Protein AF-A0A952X3Q7-F1 (afdb_monomer)

Foldseek 3Di:
DFWFAWQVGDIFDAADDPVLQVQLCVQLVDRLLLLQPVVRPLVVVCVVPVVSLLSSLCRRRVVVCVVVVHDSVNRVVRDDPVRSVVSSLRSQLNSLVPDPPVSSVVSVVVSVVVCVVVVVVVVVVVVVVVVVCVVPVVVVVVVVVCCVVVVPPPDDDDDDDDDDDDD

Radius of gyration: 29.22 Å; Cα contacts (8 Å, |Δi|>4): 132; chains: 1; bounding box: 33×67×101 Å

Solvent-accessible surface area (backbone atoms only — not comparable to full-atom values): 9583 Å² total; per-residue (Å²): 101,31,60,32,46,37,74,84,63,55,75,48,70,32,66,57,42,75,70,40,46,54,44,25,26,71,73,67,72,48,62,67,73,36,70,81,41,88,88,29,68,54,51,55,44,34,78,73,36,63,64,53,53,49,51,48,46,58,41,57,39,32,75,57,30,64,73,71,71,49,52,72,64,64,49,53,78,25,47,46,77,66,28,48,50,42,37,51,53,20,47,52,51,7,52,43,60,60,43,60,65,88,60,23,55,58,50,55,53,51,53,51,55,48,50,65,46,48,60,49,53,52,51,58,50,50,53,51,50,51,54,47,48,64,70,54,39,57,66,60,59,50,51,50,54,44,51,64,74,66,61,75,70,83,77,78,77,77,84,79,80,89,86,79,87,89,134

Secondary structure (DSSP, 8-state):
-EEEE-TT--EEEE---HHHHHHHHHHHS--GGGGGSTT-HHHHHHTT-THHHHHHHHHHTHHHHHHHT--HHHHHTT--HHHHHHHHHHHHHHHHHTS-HHHHHHHHHHHHHHHHHHHHHHHHHHHHHHHHHHHTTHHHHHHHHHHHHHT-----PPPPPP-----

Structure (mmCIF, N/CA/C/O backbone):
data_AF-A0A952X3Q7-F1
#
_entry.id   AF-A0A952X3Q7-F1
#
loop_
_atom_site.group_PDB
_atom_site.id
_atom_site.type_symbol
_atom_site.label_atom_id
_atom_site.label_alt_id
_atom_site.label_comp_id
_atom_site.label_asym_id
_atom_site.label_entity_id
_atom_site.label_seq_id
_atom_site.pdbx_PDB_ins_code
_atom_site.Cartn_x
_atom_site.Cartn_y
_atom_site.Cartn_z
_atom_site.occupancy
_atom_site.B_iso_or_equiv
_atom_site.auth_seq_id
_atom_site.auth_comp_id
_atom_site.auth_asym_id
_atom_site.auth_atom_id
_atom_site.pdbx_PDB_model_num
ATOM 1 N N . MET A 1 1 ? 9.140 0.202 8.878 1.00 82.81 1 MET A N 1
ATOM 2 C CA . MET A 1 1 ? 8.063 1.200 8.961 1.00 82.81 1 MET A CA 1
ATOM 3 C C . MET A 1 1 ? 8.263 2.145 7.803 1.00 82.81 1 MET A C 1
ATOM 5 O O . MET A 1 1 ? 9.388 2.594 7.620 1.00 82.81 1 MET A O 1
ATOM 9 N N . ALA A 1 2 ? 7.208 2.403 7.043 1.00 95.06 2 ALA A N 1
ATOM 10 C CA . ALA A 1 2 ? 7.209 3.320 5.908 1.00 95.06 2 ALA A CA 1
ATOM 11 C C . ALA A 1 2 ? 6.073 4.340 6.081 1.00 95.06 2 ALA A C 1
ATOM 13 O O . ALA A 1 2 ? 5.193 4.146 6.925 1.00 95.06 2 ALA A O 1
ATOM 14 N N . THR A 1 3 ? 6.093 5.414 5.302 1.00 97.25 3 THR A N 1
ATOM 15 C CA . THR A 1 3 ? 5.044 6.440 5.272 1.00 97.25 3 THR A CA 1
ATOM 16 C C . THR A 1 3 ? 4.669 6.756 3.829 1.00 97.25 3 THR A C 1
ATOM 18 O O . THR A 1 3 ? 5.461 6.535 2.914 1.00 97.25 3 THR A O 1
ATOM 21 N N . PHE A 1 4 ? 3.462 7.273 3.631 1.00 97.75 4 PHE A N 1
ATOM 22 C CA . PHE A 1 4 ? 3.023 7.889 2.379 1.00 97.75 4 PHE A CA 1
ATOM 23 C C . PHE A 1 4 ? 2.172 9.125 2.697 1.00 97.75 4 PHE A C 1
ATOM 25 O O . PHE A 1 4 ? 1.840 9.366 3.861 1.00 97.75 4 PHE A O 1
ATOM 32 N N . ARG A 1 5 ? 1.824 9.916 1.679 1.00 98.06 5 ARG A N 1
ATOM 33 C CA . ARG A 1 5 ? 0.954 11.091 1.825 1.00 98.06 5 ARG A CA 1
ATOM 34 C C . ARG A 1 5 ? -0.256 10.991 0.914 1.00 98.06 5 ARG A C 1
ATOM 36 O O . ARG A 1 5 ? -0.153 10.450 -0.182 1.00 98.06 5 ARG A O 1
ATOM 43 N N . ASP A 1 6 ? -1.385 11.503 1.387 1.00 97.31 6 ASP A N 1
ATOM 44 C CA . ASP A 1 6 ? -2.598 11.632 0.580 1.00 97.31 6 ASP A CA 1
ATOM 45 C C . ASP A 1 6 ? -2.642 12.970 -0.188 1.00 97.31 6 ASP A C 1
ATOM 47 O O . ASP A 1 6 ? -1.769 13.828 -0.032 1.00 97.31 6 ASP A O 1
ATOM 51 N N . ALA A 1 7 ? -3.659 13.162 -1.033 1.00 96.56 7 ALA A N 1
ATOM 52 C CA . ALA A 1 7 ? -3.824 14.375 -1.836 1.00 96.56 7 ALA A CA 1
ATOM 53 C C . ALA A 1 7 ? -4.189 15.636 -1.019 1.00 96.56 7 ALA A C 1
ATOM 55 O O . ALA A 1 7 ? -4.102 16.742 -1.553 1.00 96.56 7 ALA A O 1
ATOM 56 N N . ALA A 1 8 ? -4.564 15.500 0.260 1.00 95.19 8 ALA A N 1
ATOM 57 C CA . ALA A 1 8 ? -4.693 16.622 1.194 1.00 95.19 8 ALA A CA 1
ATOM 58 C C . ALA A 1 8 ? -3.351 16.969 1.878 1.00 95.19 8 ALA A C 1
ATOM 60 O O . ALA A 1 8 ? -3.231 18.020 2.507 1.00 95.19 8 ALA A O 1
ATOM 61 N N . GLY A 1 9 ? -2.332 16.117 1.720 1.00 95.62 9 GLY A N 1
ATOM 62 C CA . GLY A 1 9 ? -0.988 16.279 2.269 1.00 95.62 9 GLY A CA 1
ATOM 63 C C . GLY A 1 9 ? -0.777 15.620 3.635 1.00 95.62 9 GLY A C 1
ATOM 64 O O . GLY A 1 9 ? 0.344 15.691 4.153 1.00 95.62 9 GLY A O 1
ATOM 65 N N . ASP A 1 10 ? -1.803 14.970 4.198 1.00 97.00 10 ASP A N 1
ATOM 66 C CA . ASP A 1 10 ? -1.713 14.252 5.473 1.00 97.00 10 ASP A CA 1
ATOM 67 C C . ASP A 1 10 ? -0.799 13.022 5.327 1.00 97.00 10 ASP A C 1
ATOM 69 O O . ASP A 1 10 ? -0.804 12.339 4.300 1.00 97.00 10 ASP A O 1
ATOM 73 N N . GLU A 1 11 ? 0.030 12.757 6.345 1.00 97.81 11 GLU A N 1
ATOM 74 C CA . GLU A 1 11 ? 1.021 11.673 6.327 1.00 97.81 11 GLU A CA 1
ATOM 75 C C . GLU A 1 11 ? 0.532 10.445 7.101 1.00 97.81 11 GLU A C 1
ATOM 77 O O . GLU A 1 11 ? 0.221 10.510 8.291 1.00 97.81 11 GLU A O 1
ATOM 82 N N . TRP A 1 12 ? 0.520 9.302 6.420 1.00 98.06 12 TRP A N 1
ATOM 83 C CA . TRP A 1 12 ? -0.014 8.043 6.919 1.00 98.06 12 TRP A CA 1
ATOM 84 C C . TRP A 1 12 ? 1.124 7.048 7.175 1.00 98.06 12 TRP A C 1
ATOM 86 O O . TRP A 1 12 ? 1.914 6.739 6.280 1.00 98.06 12 TRP A O 1
ATOM 96 N N . THR A 1 13 ? 1.221 6.525 8.401 1.00 97.69 13 THR A N 1
ATOM 97 C CA . THR A 1 13 ? 2.307 5.620 8.815 1.00 97.69 13 THR A CA 1
ATOM 98 C C . THR A 1 13 ? 1.908 4.151 8.709 1.00 97.69 13 THR A C 1
ATOM 100 O O . THR A 1 13 ? 0.878 3.725 9.233 1.00 97.69 13 THR A O 1
ATOM 103 N N . LEU A 1 14 ? 2.771 3.338 8.099 1.00 97.44 14 LEU A N 1
ATOM 104 C CA . LEU A 1 14 ? 2.592 1.898 7.947 1.00 97.44 14 LEU A CA 1
ATOM 105 C C . LEU A 1 14 ? 3.671 1.130 8.725 1.00 97.44 14 LEU A C 1
ATOM 107 O O . LEU A 1 14 ? 4.869 1.159 8.427 1.00 97.44 14 LEU A O 1
ATOM 111 N N . SER A 1 15 ? 3.216 0.416 9.756 1.00 94.75 15 SER A N 1
ATOM 112 C CA . SER A 1 15 ? 4.037 -0.430 10.623 1.00 94.75 15 SER A CA 1
ATOM 113 C C . SER A 1 15 ? 3.329 -1.765 10.835 1.00 94.75 15 SER A C 1
ATOM 115 O O . SER A 1 15 ? 2.375 -1.870 11.612 1.00 94.75 15 SER A O 1
ATOM 117 N N . VAL A 1 16 ? 3.747 -2.789 10.086 1.00 95.75 16 VAL A N 1
ATOM 118 C CA . VAL A 1 16 ? 3.094 -4.100 10.112 1.00 95.75 16 VAL A CA 1
ATOM 119 C C . VAL A 1 16 ? 3.393 -4.801 11.433 1.00 95.75 16 VAL A C 1
ATOM 121 O O . VAL A 1 16 ? 4.532 -5.082 11.795 1.00 95.75 16 VAL A O 1
ATOM 124 N N . THR A 1 17 ? 2.318 -5.088 12.158 1.00 95.81 17 THR A N 1
ATOM 125 C CA . THR A 1 17 ? 2.298 -5.812 13.429 1.00 95.81 17 THR A CA 1
ATOM 126 C C . THR A 1 17 ? 1.241 -6.909 13.350 1.00 95.81 17 THR A C 1
ATOM 128 O O . THR A 1 17 ? 0.362 -6.867 12.488 1.00 95.81 17 THR A O 1
ATOM 131 N N . VAL A 1 18 ? 1.243 -7.858 14.290 1.00 96.69 18 VAL A N 1
ATOM 132 C CA . VAL A 1 18 ? 0.185 -8.886 14.375 1.00 96.69 18 VAL A CA 1
ATOM 133 C C . VAL A 1 18 ? -1.215 -8.256 14.494 1.00 96.69 18 VAL A C 1
ATOM 135 O O . VAL A 1 18 ? -2.175 -8.786 13.939 1.00 96.69 18 VAL A O 1
ATOM 138 N N . GLY A 1 19 ? -1.333 -7.096 15.153 1.00 96.31 19 GLY A N 1
ATOM 139 C CA . GLY A 1 19 ? -2.583 -6.334 15.230 1.00 96.31 19 GLY A CA 1
ATOM 140 C C . GLY A 1 19 ? -3.030 -5.756 13.883 1.00 96.31 19 GLY A C 1
ATOM 141 O O . GLY A 1 19 ? -4.215 -5.820 13.563 1.00 96.31 19 GLY A O 1
ATOM 142 N N . LEU A 1 20 ? -2.097 -5.248 13.069 1.00 96.25 20 LEU A N 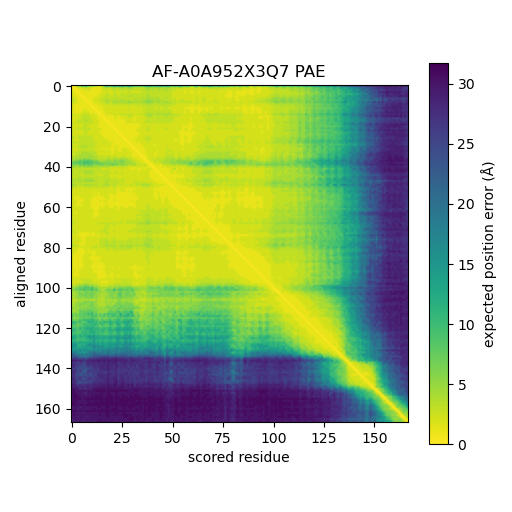1
ATOM 143 C CA . LEU A 1 20 ? -2.390 -4.772 11.711 1.00 96.25 20 LEU A CA 1
ATOM 144 C C . LEU A 1 20 ? -2.776 -5.943 10.794 1.00 96.25 20 LEU A C 1
ATOM 146 O O . LEU A 1 20 ? -3.830 -5.889 10.170 1.00 96.25 20 LEU A O 1
ATOM 150 N N . ILE A 1 21 ? -1.994 -7.031 10.783 1.00 97.38 21 ILE A N 1
ATOM 151 C CA . ILE A 1 21 ? -2.252 -8.221 9.949 1.00 97.38 21 ILE A CA 1
ATOM 152 C C . ILE A 1 21 ? -3.649 -8.792 10.231 1.00 97.38 21 ILE A C 1
ATOM 154 O O . ILE A 1 21 ? -4.425 -9.006 9.301 1.00 97.38 21 ILE A O 1
ATOM 158 N N . ARG A 1 22 ? -4.002 -8.986 11.512 1.00 97.38 22 ARG A N 1
ATOM 159 C CA . ARG A 1 22 ? -5.332 -9.485 11.902 1.00 97.38 22 ARG A CA 1
ATOM 160 C C . ARG A 1 22 ? -6.465 -8.548 11.487 1.00 97.38 22 ARG A C 1
ATOM 162 O O . ARG A 1 22 ? -7.533 -9.035 11.138 1.00 97.38 22 ARG A O 1
ATOM 169 N N . ARG A 1 23 ? -6.251 -7.230 11.540 1.00 96.19 23 ARG A N 1
ATOM 170 C CA . ARG A 1 23 ? -7.254 -6.228 11.157 1.00 96.19 23 ARG A CA 1
ATOM 171 C C . ARG A 1 23 ? -7.484 -6.213 9.647 1.00 96.19 23 ARG A C 1
ATOM 173 O O . ARG A 1 23 ? -8.630 -6.278 9.225 1.00 96.19 23 ARG A O 1
ATOM 180 N N . VAL A 1 24 ? -6.410 -6.190 8.855 1.00 97.25 24 VAL A N 1
ATOM 181 C CA . VAL A 1 24 ? -6.480 -6.252 7.386 1.00 97.25 24 VAL A CA 1
ATOM 182 C C . VAL A 1 24 ? -7.190 -7.532 6.943 1.00 97.25 24 VAL A C 1
ATOM 184 O O . VAL A 1 24 ? -8.133 -7.459 6.160 1.00 97.25 24 VAL A O 1
ATOM 187 N N . GLN A 1 25 ? -6.834 -8.685 7.519 1.00 97.38 25 GLN A N 1
ATOM 188 C CA . GLN A 1 25 ? -7.501 -9.952 7.207 1.00 97.38 25 GLN A CA 1
ATOM 189 C C . GLN A 1 25 ? -8.978 -9.978 7.639 1.00 97.38 25 GLN A C 1
ATOM 191 O O . GLN A 1 25 ? -9.803 -10.555 6.939 1.00 97.38 25 GLN A O 1
ATOM 196 N N . ALA A 1 26 ? -9.334 -9.356 8.767 1.00 97.56 26 ALA A N 1
ATOM 197 C CA . ALA A 1 26 ? -10.722 -9.293 9.232 1.00 97.56 26 ALA A CA 1
ATOM 198 C C . ALA A 1 26 ? -11.600 -8.323 8.420 1.00 97.56 26 ALA A C 1
ATOM 200 O O . ALA A 1 26 ? -12.802 -8.549 8.329 1.00 97.56 26 ALA A O 1
ATOM 201 N N . ALA A 1 27 ? -11.017 -7.263 7.852 1.00 96.38 27 ALA A N 1
ATOM 202 C CA . ALA A 1 27 ? -11.730 -6.281 7.034 1.00 96.38 27 ALA A CA 1
ATOM 203 C C . ALA A 1 27 ? -11.859 -6.713 5.562 1.00 96.38 27 ALA A C 1
ATOM 205 O O . ALA A 1 27 ? -12.918 -6.547 4.972 1.00 96.38 27 ALA A O 1
ATOM 206 N N . THR A 1 28 ? -10.793 -7.283 4.990 1.00 96.38 28 THR A N 1
ATOM 207 C CA . THR A 1 28 ? -10.669 -7.538 3.538 1.00 96.38 28 THR A CA 1
ATOM 208 C C . THR A 1 28 ? -10.711 -9.024 3.160 1.00 96.38 28 THR A C 1
ATOM 210 O O . THR A 1 28 ? -10.717 -9.370 1.986 1.00 96.38 28 THR A O 1
ATOM 213 N N . GLY A 1 29 ? -10.645 -9.938 4.135 1.00 96.50 29 GLY A N 1
ATOM 214 C CA . GLY A 1 29 ? -10.465 -11.380 3.908 1.00 96.50 29 GLY A CA 1
ATOM 215 C C . GLY A 1 29 ? -9.046 -11.798 3.479 1.00 96.50 29 GLY A C 1
ATOM 216 O O . GLY A 1 29 ? -8.635 -12.933 3.740 1.00 96.50 29 GLY A O 1
ATOM 217 N N . HIS A 1 30 ? -8.266 -10.894 2.880 1.00 95.38 30 HIS A N 1
ATOM 218 C CA . HIS A 1 30 ? -6.931 -11.167 2.348 1.00 95.38 30 HIS A CA 1
ATOM 219 C C . HIS A 1 30 ? -5.853 -11.274 3.440 1.00 95.38 30 HIS A C 1
ATOM 221 O O . HIS A 1 30 ? -5.841 -10.525 4.421 1.00 95.38 30 HIS A O 1
ATOM 227 N N . LYS A 1 31 ? -4.887 -12.189 3.271 1.00 95.12 31 LYS A N 1
ATOM 228 C CA . LYS A 1 31 ? -3.758 -12.315 4.207 1.00 95.12 31 LYS A CA 1
ATOM 229 C C . LYS A 1 31 ? -2.614 -11.416 3.741 1.00 95.12 31 LYS A C 1
ATOM 231 O O . LYS A 1 31 ? -1.902 -11.765 2.811 1.00 95.12 31 LYS A O 1
ATOM 236 N N . LEU A 1 32 ? -2.378 -10.299 4.430 1.00 94.62 32 LEU A N 1
ATOM 237 C CA . LEU A 1 32 ? -1.361 -9.300 4.050 1.00 94.62 32 LEU A CA 1
ATOM 238 C C . LEU A 1 32 ? 0.038 -9.881 3.735 1.00 94.62 32 LEU A C 1
ATOM 240 O O . LEU A 1 32 ? 0.744 -9.368 2.874 1.00 94.62 32 LEU A O 1
ATOM 244 N N . LEU A 1 33 ? 0.447 -10.962 4.410 1.00 93.94 33 LEU A N 1
ATOM 245 C CA . LEU A 1 33 ? 1.759 -11.587 4.193 1.00 93.94 33 LEU A CA 1
ATOM 246 C C . LEU A 1 33 ? 1.904 -12.285 2.825 1.00 93.94 33 LEU A C 1
ATOM 248 O O . LEU A 1 33 ? 3.035 -12.492 2.387 1.00 93.94 33 LEU A O 1
ATOM 252 N N . GLU A 1 34 ? 0.798 -12.574 2.130 1.00 93.25 34 GLU A N 1
ATOM 253 C CA . GLU A 1 34 ? 0.796 -13.124 0.765 1.00 93.25 34 GLU A CA 1
ATOM 254 C C . GLU A 1 34 ? 1.374 -12.134 -0.259 1.00 93.25 34 GLU A C 1
ATOM 256 O O . GLU A 1 34 ? 1.808 -12.563 -1.325 1.00 93.25 34 GLU A O 1
ATOM 261 N N . LEU A 1 35 ? 1.467 -10.831 0.055 1.00 89.81 35 LEU A N 1
ATOM 262 C CA . LEU A 1 35 ? 2.118 -9.821 -0.801 1.00 89.81 35 LEU A CA 1
ATOM 263 C C . LEU A 1 35 ? 3.585 -10.141 -1.147 1.00 89.81 35 LEU A C 1
ATOM 265 O O . LEU A 1 35 ? 4.109 -9.608 -2.120 1.00 89.81 35 LEU A O 1
ATOM 269 N N . VAL A 1 36 ? 4.263 -10.974 -0.348 1.00 88.62 36 VAL A N 1
ATOM 270 C CA . VAL A 1 36 ? 5.679 -11.345 -0.546 1.00 88.62 36 VAL A CA 1
ATOM 271 C C . VAL A 1 36 ? 5.878 -12.847 -0.786 1.00 88.62 36 VAL A C 1
ATOM 273 O O . VAL A 1 36 ? 6.960 -13.386 -0.525 1.00 88.62 36 VAL A O 1
ATOM 276 N N . GLU A 1 37 ? 4.827 -13.537 -1.223 1.00 87.94 37 GLU A N 1
ATOM 277 C CA . GLU A 1 37 ? 4.870 -14.945 -1.620 1.00 87.94 37 GLU A CA 1
ATOM 278 C C . GLU A 1 37 ? 4.991 -15.073 -3.143 1.00 87.94 37 GLU A C 1
ATOM 280 O O . GLU A 1 37 ? 4.424 -14.282 -3.899 1.00 87.94 37 GLU A O 1
ATOM 285 N N . ASP A 1 38 ? 5.763 -16.062 -3.600 1.00 82.00 38 ASP A N 1
ATOM 286 C CA . ASP A 1 38 ? 5.923 -16.322 -5.031 1.00 82.00 38 ASP A CA 1
ATOM 287 C C . ASP A 1 38 ? 4.592 -16.788 -5.635 1.00 82.00 38 ASP A C 1
ATOM 289 O O . ASP A 1 38 ? 3.840 -17.544 -5.017 1.00 82.00 38 ASP A O 1
ATOM 293 N N . GLY A 1 39 ? 4.265 -16.284 -6.824 1.00 81.88 39 GLY A N 1
ATOM 294 C CA . GLY A 1 39 ? 2.948 -16.471 -7.423 1.00 81.88 39 GLY A CA 1
ATOM 295 C C . GLY A 1 39 ? 1.790 -15.958 -6.551 1.00 81.88 39 GLY A C 1
ATOM 296 O O . GLY A 1 39 ? 0.702 -16.539 -6.625 1.00 81.88 39 GLY A O 1
ATOM 297 N N . SER A 1 40 ? 1.995 -14.898 -5.757 1.00 87.75 40 SER A N 1
ATOM 298 C CA . SER A 1 40 ? 1.005 -14.306 -4.841 1.00 87.75 40 SER A CA 1
ATOM 299 C C . SER A 1 40 ? -0.424 -14.236 -5.414 1.00 87.75 40 SER A C 1
ATOM 301 O O . SER A 1 40 ? -0.634 -13.641 -6.477 1.00 87.75 40 SER A O 1
ATOM 303 N N . PRO A 1 41 ? -1.439 -14.794 -4.723 1.00 89.06 41 PRO A N 1
ATOM 304 C CA . PRO A 1 41 ? -2.837 -14.590 -5.094 1.00 89.06 41 PRO A CA 1
ATOM 305 C C . PRO A 1 41 ? -3.316 -13.167 -4.781 1.00 89.06 41 PRO A C 1
ATOM 307 O O . PRO A 1 41 ? -4.246 -12.697 -5.426 1.00 89.06 41 PRO A O 1
ATOM 310 N N . LEU A 1 42 ? -2.681 -12.481 -3.823 1.00 91.62 42 LEU A N 1
ATOM 311 C CA . LEU A 1 42 ? -3.051 -11.129 -3.417 1.00 91.62 42 LEU A CA 1
ATOM 312 C C . LEU A 1 42 ? -2.563 -10.079 -4.420 1.00 91.62 42 LEU A C 1
ATOM 314 O O . LEU A 1 42 ? -3.323 -9.178 -4.752 1.00 91.62 42 LEU A O 1
ATOM 318 N N . LEU A 1 43 ? -1.354 -10.233 -4.977 1.00 90.12 43 LEU A N 1
ATOM 319 C CA . LEU A 1 43 ? -0.909 -9.375 -6.083 1.00 90.12 43 LEU A CA 1
ATOM 320 C C . LEU A 1 43 ? -1.825 -9.534 -7.305 1.00 90.12 43 LEU A C 1
ATOM 322 O O . LEU A 1 43 ? -2.306 -8.533 -7.817 1.00 90.12 43 LEU A O 1
ATOM 326 N N . ARG A 1 44 ? -2.190 -10.769 -7.686 1.00 90.00 44 ARG A N 1
ATOM 327 C CA . ARG A 1 44 ? -3.162 -11.004 -8.774 1.00 90.00 44 ARG A CA 1
ATOM 328 C C . ARG A 1 44 ? -4.562 -10.445 -8.511 1.00 90.00 44 ARG A C 1
ATOM 330 O O . ARG A 1 44 ? -5.272 -10.154 -9.465 1.00 90.00 44 ARG A O 1
ATOM 337 N N . ALA A 1 45 ? -4.984 -10.336 -7.250 1.00 91.38 45 ALA A N 1
ATOM 338 C CA . ALA A 1 45 ? -6.252 -9.694 -6.910 1.00 91.38 45 ALA A CA 1
ATOM 339 C C . ALA A 1 45 ? -6.176 -8.177 -7.143 1.00 91.38 45 ALA A C 1
ATOM 341 O O . ALA A 1 45 ? -7.087 -7.612 -7.732 1.00 91.38 45 ALA A O 1
ATOM 342 N N . ILE A 1 46 ? -5.059 -7.549 -6.767 1.00 91.31 46 ILE A N 1
ATOM 343 C CA . ILE A 1 46 ? -4.794 -6.116 -6.974 1.00 91.31 46 ILE A CA 1
ATOM 344 C C . ILE A 1 46 ? -4.594 -5.783 -8.462 1.00 91.31 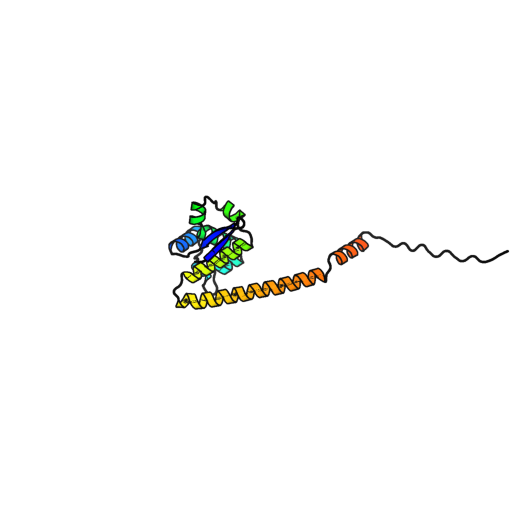46 ILE A C 1
ATOM 346 O O . ILE A 1 46 ? -5.087 -4.768 -8.933 1.00 91.31 46 ILE A O 1
ATOM 350 N N . GLU A 1 47 ? -3.928 -6.658 -9.223 1.00 87.94 47 GLU A N 1
ATOM 351 C CA . GLU A 1 47 ? -3.789 -6.554 -10.688 1.00 87.94 47 GLU A CA 1
ATOM 352 C C . GLU A 1 47 ? -5.134 -6.670 -11.433 1.00 87.94 47 GLU A C 1
ATOM 354 O O . GLU A 1 47 ? -5.231 -6.257 -12.588 1.00 87.94 47 GLU A O 1
ATOM 359 N N . ALA A 1 48 ? -6.156 -7.260 -10.802 1.00 90.06 48 ALA A N 1
ATOM 360 C CA . ALA A 1 48 ? -7.495 -7.425 -11.366 1.00 90.06 48 ALA A CA 1
ATOM 361 C C . ALA A 1 48 ? -8.501 -6.369 -10.873 1.00 90.06 48 ALA A C 1
ATOM 363 O O . ALA A 1 48 ? -9.473 -6.096 -11.578 1.00 90.06 48 ALA A O 1
ATOM 364 N N . ASP A 1 49 ? -8.286 -5.803 -9.682 1.00 90.62 49 ASP A N 1
ATOM 365 C CA . ASP A 1 49 ? -9.124 -4.775 -9.065 1.00 90.62 49 ASP A CA 1
ATOM 366 C C . ASP A 1 49 ? -8.295 -3.892 -8.108 1.00 90.62 49 ASP A C 1
ATOM 368 O O . ASP A 1 49 ? -7.891 -4.308 -7.017 1.00 90.62 49 ASP A O 1
ATOM 372 N N . GLU A 1 50 ? -8.067 -2.637 -8.504 1.00 88.06 50 GLU A N 1
ATOM 373 C CA . GLU A 1 50 ? -7.319 -1.647 -7.717 1.00 88.06 50 GLU A CA 1
ATOM 374 C C . GLU A 1 50 ? -8.005 -1.304 -6.382 1.00 88.06 50 GLU A C 1
ATOM 376 O O . GLU A 1 50 ? -7.335 -0.879 -5.432 1.00 88.06 50 GLU A O 1
ATOM 381 N N . LEU A 1 51 ? -9.316 -1.553 -6.247 1.00 93.44 51 LEU A N 1
ATOM 382 C CA . LEU A 1 51 ? -10.031 -1.369 -4.982 1.00 93.44 51 LEU A CA 1
ATOM 383 C C . LEU A 1 51 ? -9.525 -2.325 -3.891 1.00 93.44 51 LEU A C 1
ATOM 385 O O . LEU A 1 51 ? -9.587 -1.984 -2.712 1.00 93.44 51 LEU A O 1
ATOM 389 N N . VAL A 1 52 ? -8.911 -3.459 -4.254 1.00 95.38 52 VAL A N 1
ATOM 390 C CA . VAL A 1 52 ? -8.228 -4.336 -3.287 1.00 95.38 52 VAL A CA 1
ATOM 391 C C . VAL A 1 52 ? -7.029 -3.618 -2.654 1.00 95.38 52 VAL A C 1
ATOM 393 O O . VAL A 1 52 ? -6.805 -3.749 -1.450 1.00 95.38 52 VAL A O 1
ATOM 396 N N . ALA A 1 53 ? -6.274 -2.812 -3.411 1.00 94.75 53 ALA A N 1
ATOM 397 C CA . ALA A 1 53 ? -5.192 -2.004 -2.841 1.00 94.75 53 ALA A CA 1
ATOM 398 C C . ALA A 1 53 ? -5.737 -0.897 -1.924 1.00 94.75 53 ALA A C 1
ATOM 400 O O . ALA A 1 53 ? -5.184 -0.676 -0.842 1.00 94.75 53 ALA A O 1
ATOM 401 N N . PHE A 1 54 ? -6.847 -0.257 -2.312 1.00 96.88 54 PHE A N 1
ATOM 402 C CA . PHE A 1 54 ? -7.552 0.706 -1.463 1.00 96.88 54 PHE A CA 1
ATOM 403 C C . PHE A 1 54 ? -7.995 0.076 -0.133 1.00 96.88 54 PHE A C 1
ATOM 405 O O . PHE A 1 54 ? -7.642 0.593 0.926 1.00 96.88 54 PHE A O 1
ATOM 412 N N . ASP A 1 55 ? -8.696 -1.059 -0.165 1.00 97.50 55 ASP A N 1
ATOM 413 C CA . ASP A 1 55 ? -9.226 -1.733 1.027 1.00 97.50 55 ASP A CA 1
ATOM 414 C C . ASP A 1 55 ? -8.110 -2.192 1.978 1.00 97.50 55 ASP A C 1
ATOM 416 O O . ASP A 1 55 ? -8.200 -2.005 3.199 1.00 97.50 55 ASP A O 1
ATOM 420 N N . LEU A 1 56 ? -7.012 -2.733 1.433 1.00 97.44 56 LEU A N 1
ATOM 421 C CA . LEU A 1 56 ? -5.819 -3.080 2.211 1.00 97.44 56 LEU A CA 1
ATOM 422 C C . LEU A 1 56 ? -5.246 -1.856 2.943 1.00 97.44 56 LEU A C 1
ATOM 424 O O . LEU A 1 56 ? -4.895 -1.961 4.123 1.00 97.44 56 LEU A O 1
ATOM 428 N N . LEU A 1 57 ? -5.169 -0.698 2.277 1.00 97.50 57 LEU A N 1
ATOM 429 C CA . LEU A 1 57 ? -4.667 0.548 2.862 1.00 97.50 57 LEU A CA 1
ATOM 430 C C . LEU A 1 57 ? -5.645 1.134 3.882 1.00 97.50 57 LEU A C 1
ATOM 432 O O . LEU A 1 57 ? -5.243 1.403 5.015 1.00 97.50 57 LEU A O 1
ATOM 436 N N . ALA A 1 58 ? -6.924 1.267 3.528 1.00 97.56 58 ALA A N 1
ATOM 437 C CA . ALA A 1 58 ? -7.980 1.804 4.384 1.00 97.56 58 ALA A CA 1
ATOM 438 C C . ALA A 1 58 ? -8.133 1.001 5.686 1.00 97.56 58 ALA A C 1
ATOM 440 O O . ALA A 1 58 ? -8.368 1.592 6.747 1.00 97.56 58 ALA A O 1
ATOM 441 N N . ALA A 1 59 ? -7.930 -0.323 5.625 1.00 97.88 59 ALA A N 1
ATOM 442 C CA . ALA A 1 59 ? -7.832 -1.193 6.791 1.00 97.88 59 ALA A CA 1
ATOM 443 C C . ALA A 1 59 ? -6.500 -1.023 7.547 1.00 97.88 59 ALA A C 1
ATOM 445 O O . ALA A 1 59 ? -6.508 -0.925 8.776 1.00 97.88 59 ALA A O 1
ATOM 446 N N . ALA A 1 60 ? -5.355 -0.958 6.856 1.00 97.62 60 ALA A N 1
ATOM 447 C CA . ALA A 1 60 ? -4.039 -0.816 7.487 1.00 97.62 60 ALA A CA 1
ATOM 448 C C . ALA A 1 60 ? -3.886 0.501 8.273 1.00 97.62 60 ALA A C 1
ATOM 450 O O . ALA A 1 60 ? -3.353 0.485 9.387 1.00 97.62 60 ALA A O 1
ATOM 451 N N . VAL A 1 61 ? -4.398 1.620 7.746 1.00 97.56 61 VAL A N 1
ATOM 452 C CA . VAL A 1 61 ? -4.349 2.938 8.408 1.00 97.56 61 VAL A CA 1
ATOM 453 C C . VAL A 1 61 ? -5.566 3.234 9.292 1.00 97.56 61 VAL A C 1
ATOM 455 O O . VAL A 1 61 ? -5.612 4.302 9.897 1.00 97.56 61 VAL A O 1
ATOM 458 N N . ALA A 1 62 ? -6.523 2.307 9.434 1.00 96.75 62 ALA A N 1
ATOM 459 C CA . ALA A 1 62 ? -7.804 2.541 10.112 1.00 96.75 62 ALA A CA 1
ATOM 460 C C . ALA A 1 62 ? -7.674 3.262 11.470 1.00 96.75 62 ALA A C 1
ATOM 462 O O . ALA A 1 62 ? -8.257 4.321 11.635 1.00 96.75 62 ALA A O 1
ATOM 463 N N . SER A 1 63 ? -6.817 2.803 12.395 1.00 95.81 63 SER A N 1
ATOM 464 C CA . SER A 1 63 ? -6.655 3.486 13.699 1.00 95.81 63 SER A CA 1
ATOM 465 C C . SER A 1 63 ? -6.073 4.903 13.633 1.00 95.81 63 SER A C 1
ATOM 467 O O . SER A 1 63 ? -6.237 5.651 14.591 1.00 95.81 63 SER A O 1
ATOM 469 N N . GLN A 1 64 ? -5.385 5.276 12.551 1.00 97.38 64 GLN A N 1
ATOM 470 C CA . GLN A 1 64 ? -4.959 6.662 12.325 1.00 97.38 64 GLN A CA 1
ATOM 471 C C . GLN A 1 64 ? -6.129 7.484 11.780 1.00 97.38 64 GLN A C 1
ATOM 473 O O . GLN A 1 64 ? -6.360 8.590 12.256 1.00 97.38 64 GLN A O 1
ATOM 478 N N . ARG A 1 65 ? -6.912 6.922 10.849 1.00 96.88 65 ARG A N 1
ATOM 479 C CA . ARG A 1 65 ? -8.132 7.551 10.321 1.00 96.88 65 ARG A CA 1
ATOM 480 C C . ARG A 1 65 ? -9.163 7.794 11.425 1.00 96.88 65 ARG A C 1
ATOM 482 O O . ARG A 1 65 ? -9.668 8.906 11.534 1.00 96.88 65 ARG A O 1
ATOM 489 N N . ASP A 1 66 ? -9.392 6.802 12.286 1.00 97.00 66 ASP A N 1
ATOM 490 C CA . ASP A 1 66 ? -10.267 6.889 13.461 1.00 97.00 66 ASP A CA 1
ATOM 491 C C . ASP A 1 66 ? -9.821 8.026 14.404 1.00 97.00 66 ASP A C 1
ATOM 493 O O . ASP A 1 66 ? -10.645 8.804 14.879 1.00 97.00 66 ASP A O 1
ATOM 497 N N . ALA A 1 67 ? -8.509 8.152 14.649 1.00 97.44 67 ALA A N 1
ATOM 498 C CA . ALA A 1 67 ? -7.934 9.188 15.510 1.00 97.44 67 ALA A CA 1
ATOM 499 C C . ALA A 1 67 ? -7.936 10.593 14.873 1.00 97.44 67 ALA A C 1
ATOM 501 O O . ALA A 1 67 ? -8.011 11.586 15.594 1.00 97.44 67 ALA A O 1
ATOM 502 N N . ALA A 1 68 ? -7.872 10.676 13.542 1.00 96.62 68 ALA A N 1
ATOM 503 C CA . ALA A 1 68 ? -7.969 11.915 12.769 1.00 96.62 68 ALA A CA 1
ATOM 504 C C . ALA A 1 68 ? -9.422 12.323 12.441 1.00 96.62 68 ALA A C 1
ATOM 506 O O . ALA A 1 68 ? -9.648 13.415 11.925 1.00 96.62 68 ALA A O 1
ATOM 507 N N . GLY A 1 69 ? -10.409 11.462 12.720 1.00 97.38 69 GLY A N 1
ATOM 508 C CA . GLY A 1 69 ? -11.820 11.691 12.391 1.00 97.38 69 GLY A CA 1
ATOM 509 C C . GLY A 1 69 ? -12.167 11.544 10.902 1.00 97.38 69 GLY A C 1
ATOM 510 O O . GLY A 1 69 ? -13.178 12.088 10.467 1.00 97.38 69 GLY A O 1
ATOM 511 N N . VAL A 1 70 ? -11.346 10.831 10.120 1.00 97.94 70 VAL A N 1
ATOM 512 C CA . VAL A 1 70 ? -11.487 10.693 8.657 1.00 97.94 70 VAL A CA 1
ATOM 513 C C . VAL A 1 70 ? -12.283 9.427 8.306 1.00 97.94 70 VAL A C 1
ATOM 515 O O . VAL A 1 70 ? -11.874 8.309 8.645 1.00 97.94 70 VAL A O 1
ATOM 518 N N . SER A 1 71 ? -13.412 9.568 7.599 1.00 97.88 71 SER A N 1
ATOM 519 C CA . SER A 1 71 ? -14.235 8.423 7.160 1.00 97.88 71 SER A CA 1
ATOM 520 C C . SER A 1 71 ? -13.510 7.529 6.134 1.00 97.88 71 SER A C 1
ATOM 522 O O . SER A 1 71 ? -12.359 7.780 5.764 1.00 97.88 71 SER A O 1
ATOM 524 N N . VAL A 1 72 ? -14.134 6.420 5.723 1.00 97.00 72 VAL A N 1
ATOM 525 C CA . VAL A 1 72 ? -13.594 5.583 4.632 1.00 97.00 72 VAL A CA 1
ATOM 526 C C . VAL A 1 72 ? -13.700 6.344 3.311 1.00 97.00 72 VAL A C 1
ATOM 528 O O . VAL A 1 72 ? -12.722 6.441 2.579 1.00 97.00 72 VAL A O 1
ATOM 531 N N . ASP A 1 73 ? -14.851 6.961 3.067 1.00 97.12 73 ASP A N 1
ATOM 532 C CA . ASP A 1 73 ? -15.172 7.713 1.849 1.00 97.12 73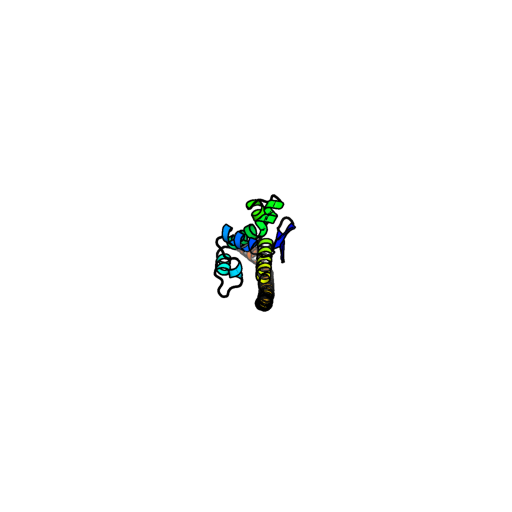 ASP A CA 1
ATOM 533 C C . ASP A 1 73 ? -14.284 8.959 1.724 1.00 97.12 73 ASP A C 1
ATOM 535 O O . ASP A 1 73 ? -13.655 9.172 0.694 1.00 97.12 73 ASP A O 1
ATOM 539 N N . GLN A 1 74 ? -14.116 9.714 2.815 1.00 97.75 74 GLN A N 1
ATOM 540 C CA . GLN A 1 74 ? -13.197 10.856 2.865 1.00 97.75 74 GLN A CA 1
ATOM 541 C C . GLN A 1 74 ? -11.741 10.450 2.620 1.00 97.75 74 GLN A C 1
ATOM 543 O O . GLN A 1 74 ? -10.972 11.247 2.098 1.00 97.75 74 GLN A O 1
ATOM 548 N N . PHE A 1 75 ? -11.339 9.236 3.010 1.00 97.81 75 PHE A N 1
ATOM 549 C CA . PHE A 1 75 ? -10.006 8.712 2.713 1.00 97.81 75 PHE A CA 1
ATOM 550 C C . PHE A 1 75 ? -9.883 8.280 1.244 1.00 97.81 75 PHE A C 1
ATOM 552 O O . PHE A 1 75 ? -8.856 8.554 0.629 1.00 97.81 75 PHE A O 1
ATOM 559 N N . ALA A 1 76 ? -10.935 7.703 0.652 1.00 96.56 76 ALA A N 1
ATOM 560 C CA . ALA A 1 76 ? -10.995 7.408 -0.782 1.00 96.56 76 ALA A CA 1
ATOM 561 C C . ALA A 1 76 ? -10.890 8.683 -1.638 1.00 96.56 76 ALA A C 1
ATOM 563 O O . ALA A 1 76 ? -10.061 8.742 -2.540 1.00 96.56 76 ALA A O 1
ATOM 564 N N . GLU A 1 77 ? -11.636 9.740 -1.299 1.00 96.94 77 GLU A N 1
ATOM 565 C CA . GLU A 1 77 ? -11.584 11.050 -1.978 1.00 96.94 77 GLU A CA 1
ATOM 566 C C . GLU A 1 77 ? -10.188 11.707 -1.952 1.00 96.94 77 GLU A C 1
ATOM 568 O O . GLU A 1 77 ? -9.887 12.567 -2.780 1.00 96.94 77 GLU A O 1
ATOM 573 N N . ARG A 1 78 ? -9.320 11.305 -1.014 1.00 96.69 78 ARG A N 1
ATOM 574 C CA . ARG A 1 78 ? -7.940 11.797 -0.878 1.00 96.69 78 ARG A CA 1
ATOM 575 C C . ARG A 1 78 ? -6.897 10.904 -1.557 1.00 96.69 78 ARG A C 1
ATOM 577 O O . ARG A 1 78 ? -5.740 11.314 -1.659 1.00 96.69 78 ARG A O 1
ATOM 584 N N . LEU A 1 79 ? -7.258 9.705 -2.009 1.00 95.75 79 LEU A N 1
ATOM 585 C CA . LEU A 1 79 ? -6.348 8.789 -2.695 1.00 95.75 79 LEU A CA 1
ATOM 586 C C . LEU A 1 79 ? -6.473 8.948 -4.212 1.00 95.75 79 LEU A C 1
ATOM 588 O O . LEU A 1 79 ? -7.267 8.283 -4.870 1.00 95.75 79 LEU A O 1
ATOM 592 N N . ASN A 1 80 ? -5.640 9.826 -4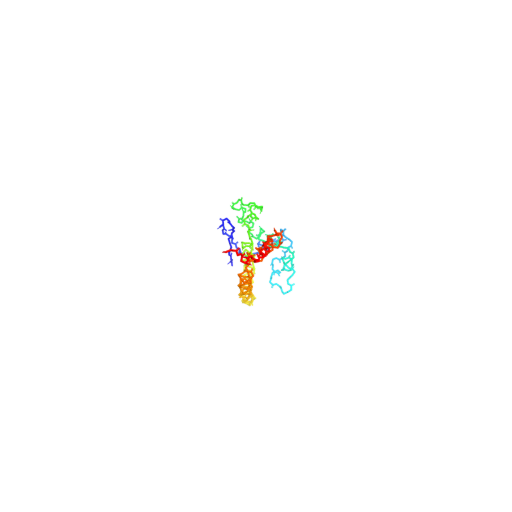.772 1.00 93.62 80 ASN A N 1
ATOM 593 C CA . ASN A 1 80 ? -5.361 9.817 -6.206 1.00 93.62 80 ASN A CA 1
ATOM 594 C C . ASN A 1 80 ? -4.401 8.664 -6.575 1.00 93.62 80 ASN A C 1
ATOM 596 O O . ASN A 1 80 ? -3.812 8.031 -5.699 1.00 93.62 80 ASN A O 1
ATOM 600 N N . GLU A 1 81 ? -4.218 8.423 -7.876 1.00 91.56 81 GLU A N 1
ATOM 601 C CA . GLU A 1 81 ? -3.335 7.388 -8.447 1.00 91.56 81 GLU A CA 1
ATOM 602 C C . GLU A 1 81 ? -1.947 7.332 -7.776 1.00 91.56 81 GLU A C 1
ATOM 604 O O . GLU A 1 81 ? -1.489 6.266 -7.355 1.00 91.56 81 GLU A O 1
ATOM 609 N N . GLN A 1 82 ? -1.305 8.493 -7.598 1.00 92.56 82 GLN A N 1
ATOM 610 C CA . GLN A 1 82 ? 0.010 8.605 -6.963 1.00 92.56 82 GLN A CA 1
ATOM 611 C C . GLN A 1 82 ? -0.033 8.212 -5.479 1.00 92.56 82 GLN A C 1
ATOM 613 O O . GLN A 1 82 ? 0.786 7.411 -5.034 1.00 92.56 82 GLN A O 1
ATOM 618 N N . ALA A 1 83 ? -0.992 8.736 -4.711 1.00 95.88 83 ALA A N 1
ATOM 619 C CA . ALA A 1 83 ? -1.126 8.449 -3.283 1.00 95.88 83 ALA A CA 1
ATOM 620 C C . ALA A 1 83 ? -1.508 6.983 -3.009 1.00 95.88 83 ALA A C 1
ATOM 622 O O . ALA A 1 83 ? -1.024 6.392 -2.041 1.00 95.88 83 ALA A O 1
ATOM 623 N N . LEU A 1 84 ? -2.328 6.376 -3.875 1.00 94.75 84 LEU A N 1
ATOM 624 C CA . LEU A 1 84 ? -2.652 4.949 -3.833 1.00 94.75 84 LEU A CA 1
ATOM 625 C C . LEU A 1 84 ? -1.400 4.098 -4.117 1.00 94.75 84 LEU A C 1
ATOM 627 O O . LEU A 1 84 ? -1.104 3.163 -3.370 1.00 94.75 84 LEU A O 1
ATOM 631 N N . THR A 1 85 ? -0.626 4.473 -5.140 1.00 92.19 85 THR A N 1
ATOM 632 C CA . THR A 1 85 ? 0.622 3.799 -5.535 1.00 92.19 85 THR A CA 1
ATOM 633 C C . THR A 1 85 ? 1.696 3.888 -4.449 1.00 92.19 85 THR A C 1
ATOM 635 O O . THR A 1 85 ? 2.258 2.864 -4.052 1.00 92.19 85 THR A O 1
ATOM 638 N N . ASP A 1 86 ? 1.964 5.083 -3.914 1.00 94.69 86 ASP A N 1
ATOM 639 C CA . ASP A 1 86 ? 2.940 5.283 -2.835 1.00 94.69 86 ASP A CA 1
ATOM 640 C C . ASP A 1 86 ? 2.479 4.635 -1.523 1.00 94.69 86 ASP A C 1
ATOM 642 O O . ASP A 1 86 ? 3.293 4.046 -0.806 1.00 94.69 86 ASP A O 1
ATOM 646 N N . GLY A 1 87 ? 1.174 4.654 -1.235 1.00 95.88 87 GLY A N 1
ATOM 647 C CA . GLY A 1 87 ? 0.589 3.917 -0.120 1.00 95.88 87 GLY A CA 1
ATOM 648 C C . GLY A 1 87 ? 0.826 2.416 -0.235 1.00 95.88 87 GLY A C 1
ATOM 649 O O . GLY A 1 87 ? 1.323 1.794 0.708 1.00 95.88 87 GLY A O 1
ATOM 650 N N . PHE A 1 88 ? 0.549 1.824 -1.398 1.00 93.56 88 PHE A N 1
ATOM 651 C CA . PHE A 1 88 ? 0.767 0.397 -1.626 1.00 93.56 88 PHE A CA 1
ATOM 652 C C . PHE A 1 88 ? 2.259 0.023 -1.596 1.00 93.56 88 PHE A C 1
ATOM 654 O O . PHE A 1 88 ? 2.638 -0.970 -0.965 1.00 93.56 88 PHE A O 1
ATOM 661 N N . ARG A 1 89 ? 3.130 0.865 -2.168 1.00 93.12 89 ARG A N 1
ATOM 662 C CA . ARG A 1 89 ? 4.596 0.754 -2.069 1.00 93.12 89 ARG A CA 1
ATOM 663 C C . ARG A 1 89 ? 5.052 0.741 -0.603 1.00 93.12 89 ARG A C 1
ATOM 665 O O . ARG A 1 89 ? 5.779 -0.172 -0.202 1.00 93.12 89 ARG A O 1
ATOM 672 N N . ALA A 1 90 ? 4.564 1.672 0.216 1.00 95.94 90 ALA A N 1
ATOM 673 C CA . ALA A 1 90 ? 4.845 1.733 1.651 1.00 95.94 90 ALA A CA 1
ATOM 674 C C . ALA A 1 90 ? 4.261 0.534 2.433 1.00 95.94 90 ALA A C 1
ATOM 676 O O . ALA A 1 90 ? 4.883 0.054 3.387 1.00 95.94 90 ALA A O 1
ATOM 677 N N . LEU A 1 91 ? 3.108 -0.009 2.023 1.00 95.75 91 LEU A N 1
ATOM 678 C CA . LEU A 1 91 ? 2.516 -1.211 2.623 1.00 95.75 91 LEU A CA 1
ATOM 679 C C . LEU A 1 91 ? 3.361 -2.461 2.346 1.00 95.75 91 LEU A C 1
ATOM 681 O O . LEU A 1 91 ? 3.582 -3.264 3.260 1.00 95.75 91 LEU A O 1
ATOM 685 N N . LEU A 1 92 ? 3.881 -2.608 1.125 1.00 94.12 92 LEU A N 1
ATOM 686 C CA . LEU A 1 92 ? 4.797 -3.691 0.767 1.00 94.12 92 LEU A CA 1
ATOM 687 C C . LEU A 1 92 ? 6.116 -3.583 1.548 1.00 94.12 92 LEU A C 1
ATOM 689 O O . LEU A 1 92 ? 6.573 -4.577 2.115 1.00 94.12 92 LEU A O 1
ATOM 693 N N . GLU A 1 93 ? 6.690 -2.382 1.667 1.00 94.38 93 GLU A N 1
ATOM 694 C CA . GLU A 1 93 ? 7.895 -2.146 2.475 1.00 94.38 93 GLU A CA 1
ATOM 695 C C . GLU A 1 93 ? 7.689 -2.484 3.953 1.00 94.38 93 GLU A C 1
ATOM 697 O O . GLU A 1 93 ? 8.490 -3.215 4.547 1.00 94.38 93 GLU A O 1
ATOM 702 N N . ALA A 1 94 ? 6.590 -2.015 4.546 1.00 95.38 94 ALA A N 1
ATOM 703 C CA . ALA A 1 94 ? 6.246 -2.324 5.928 1.00 95.38 94 ALA A CA 1
ATOM 704 C C . ALA A 1 94 ? 5.981 -3.831 6.133 1.00 95.38 94 ALA A C 1
ATOM 706 O O . ALA A 1 94 ? 6.315 -4.370 7.189 1.00 95.38 94 ALA A O 1
ATOM 707 N N . THR A 1 95 ? 5.448 -4.525 5.121 1.00 94.88 95 THR A N 1
A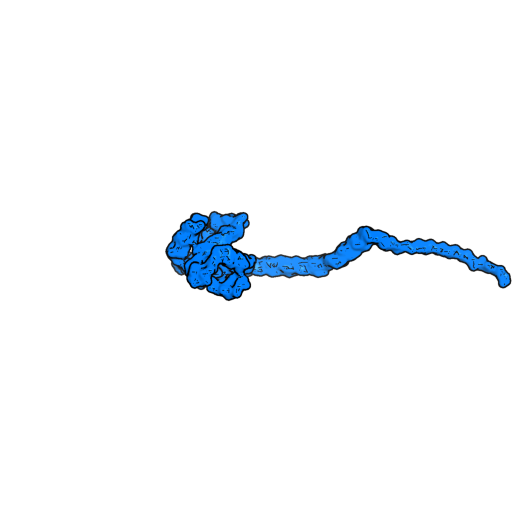TOM 708 C CA . THR A 1 95 ? 5.242 -5.985 5.126 1.00 94.88 95 THR A CA 1
ATOM 709 C C . THR A 1 95 ? 6.564 -6.749 5.036 1.00 94.88 95 THR A C 1
ATOM 711 O O . THR A 1 95 ? 6.757 -7.723 5.762 1.00 94.88 95 THR A O 1
ATOM 714 N N . ILE A 1 96 ? 7.521 -6.288 4.225 1.00 94.06 96 ILE A N 1
ATOM 715 C CA . ILE A 1 96 ? 8.886 -6.837 4.171 1.00 94.06 96 ILE A CA 1
ATOM 716 C C . ILE A 1 96 ? 9.613 -6.628 5.510 1.00 94.06 96 ILE A C 1
ATOM 718 O O . ILE A 1 96 ? 10.319 -7.526 5.974 1.00 94.06 96 ILE A O 1
ATOM 722 N N . ASP A 1 97 ? 9.407 -5.481 6.163 1.00 93.50 97 ASP A N 1
ATOM 723 C CA . ASP A 1 97 ? 10.014 -5.148 7.458 1.00 93.50 97 ASP A CA 1
ATOM 724 C C . ASP A 1 97 ? 9.584 -6.051 8.621 1.00 93.50 97 ASP A C 1
ATOM 726 O O . ASP A 1 97 ? 10.358 -6.200 9.571 1.00 93.50 97 ASP A O 1
ATOM 730 N N . PHE A 1 98 ? 8.397 -6.663 8.542 1.00 94.69 98 PHE A N 1
ATOM 731 C CA . PHE A 1 98 ? 7.879 -7.608 9.539 1.00 94.69 98 PHE A CA 1
ATOM 732 C C . PHE A 1 98 ? 8.655 -8.938 9.573 1.00 94.69 98 PHE A C 1
ATOM 734 O O . PHE A 1 98 ? 8.649 -9.635 10.589 1.00 94.69 98 PHE A O 1
ATOM 741 N N . PHE A 1 99 ? 9.344 -9.309 8.488 1.00 92.38 99 PHE A N 1
ATOM 742 C CA . PHE A 1 99 ? 10.087 -10.568 8.433 1.00 92.38 99 PHE A CA 1
ATOM 743 C C . PHE A 1 99 ? 11.465 -10.480 9.118 1.00 92.38 99 PHE A C 1
ATOM 745 O O . PHE A 1 99 ? 12.131 -9.443 9.059 1.00 92.38 99 PHE A O 1
ATOM 752 N N . PRO A 1 100 ? 11.962 -11.586 9.711 1.00 91.75 100 PRO A N 1
ATOM 753 C CA . PRO A 1 100 ? 13.333 -11.671 10.208 1.00 91.75 100 PRO A CA 1
ATOM 754 C C . PRO A 1 100 ? 14.377 -11.379 9.122 1.00 91.75 100 PRO A 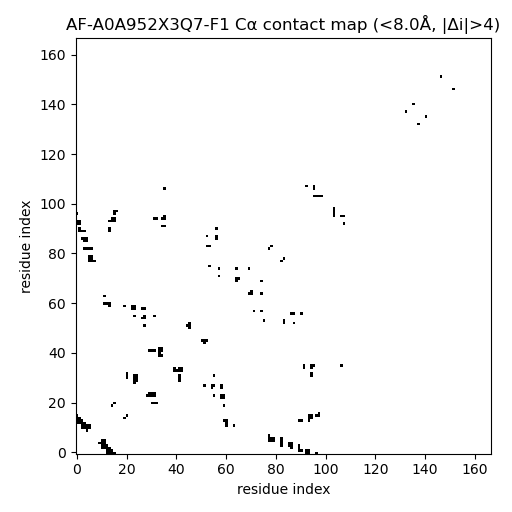C 1
ATOM 756 O O . PRO A 1 100 ? 14.179 -11.698 7.945 1.00 91.75 100 PRO A O 1
ATOM 759 N N . GLU A 1 101 ? 15.528 -10.837 9.533 1.00 88.00 101 GLU A N 1
ATOM 760 C CA . GLU A 1 101 ? 16.588 -10.346 8.637 1.00 88.00 101 GLU A CA 1
ATOM 761 C C . GLU A 1 101 ? 16.978 -11.300 7.481 1.00 88.00 101 GLU A C 1
ATOM 763 O O . GLU A 1 101 ? 17.093 -10.811 6.353 1.00 88.00 101 GLU A O 1
ATOM 768 N N . PRO A 1 102 ? 17.088 -12.638 7.672 1.00 89.12 102 PRO A N 1
ATOM 769 C CA . PRO A 1 102 ? 17.400 -13.567 6.580 1.00 89.12 102 PRO A CA 1
ATOM 770 C C . PRO A 1 102 ? 16.396 -13.564 5.415 1.00 89.12 102 PRO A C 1
ATOM 772 O O . PRO A 1 102 ? 16.810 -13.757 4.275 1.00 89.12 102 PRO A O 1
ATOM 775 N N . LYS A 1 103 ? 15.098 -13.319 5.669 1.00 85.88 103 LYS A N 1
ATOM 776 C CA . LYS A 1 103 ? 14.066 -13.167 4.618 1.00 85.88 103 LYS A CA 1
ATOM 777 C C . LYS A 1 103 ? 13.904 -11.700 4.196 1.00 85.88 103 LYS A C 1
ATOM 779 O O . LYS A 1 103 ? 13.710 -11.422 3.015 1.00 85.88 103 LYS A O 1
ATOM 784 N N . ARG A 1 104 ? 14.052 -10.749 5.124 1.00 90.94 104 ARG A N 1
ATOM 785 C CA . ARG A 1 104 ? 13.910 -9.305 4.861 1.00 90.94 104 ARG A CA 1
ATOM 786 C C . ARG A 1 104 ? 14.943 -8.758 3.871 1.00 90.94 104 ARG A C 1
ATOM 788 O O . ARG A 1 104 ? 14.585 -8.015 2.958 1.00 90.94 104 ARG A O 1
ATOM 795 N N . ARG A 1 105 ? 16.221 -9.124 4.021 1.00 87.12 105 ARG A N 1
ATOM 796 C CA . ARG A 1 105 ? 17.320 -8.612 3.181 1.00 87.12 105 ARG A CA 1
ATOM 797 C C . ARG A 1 105 ? 17.199 -8.969 1.688 1.00 87.12 105 ARG A C 1
ATOM 799 O O . ARG A 1 105 ? 17.343 -8.049 0.874 1.00 87.12 105 ARG A O 1
ATOM 806 N N . PRO A 1 106 ? 16.936 -10.231 1.281 1.00 89.06 106 PRO A N 1
ATOM 807 C CA . PRO A 1 106 ? 16.714 -10.547 -0.129 1.00 89.06 106 PRO A CA 1
ATOM 808 C C . PRO A 1 106 ? 15.432 -9.899 -0.669 1.00 89.06 106 PRO A C 1
ATOM 810 O O . PRO A 1 106 ? 15.492 -9.299 -1.740 1.00 89.06 106 PRO A O 1
ATOM 813 N N . LEU A 1 107 ? 14.321 -9.907 0.086 1.00 89.31 107 LEU A N 1
ATOM 814 C CA . LEU A 1 107 ? 13.067 -9.271 -0.345 1.00 89.31 107 LEU A CA 1
ATOM 815 C C . LEU A 1 107 ? 13.231 -7.772 -0.625 1.00 89.31 107 LEU A C 1
ATOM 817 O O . LEU A 1 107 ? 12.891 -7.326 -1.718 1.00 89.31 107 LEU A O 1
ATOM 821 N N . ARG A 1 108 ? 13.835 -6.997 0.291 1.00 89.69 108 ARG A N 1
ATOM 822 C CA . ARG A 1 108 ? 14.089 -5.559 0.059 1.00 89.69 108 ARG A CA 1
ATOM 823 C C . ARG A 1 108 ? 14.986 -5.322 -1.164 1.00 89.69 108 ARG A C 1
ATOM 825 O O . ARG A 1 108 ? 14.834 -4.325 -1.863 1.00 89.69 108 ARG A O 1
ATOM 832 N N . THR A 1 109 ? 15.916 -6.239 -1.438 1.00 85.25 109 THR A N 1
ATOM 833 C CA . THR A 1 109 ? 16.821 -6.148 -2.596 1.00 85.25 109 THR A CA 1
ATOM 834 C C . THR A 1 109 ? 16.100 -6.440 -3.916 1.00 85.25 109 THR A C 1
ATOM 836 O O . THR A 1 109 ? 16.360 -5.755 -4.904 1.00 85.25 109 THR A O 1
ATOM 839 N N . ALA A 1 110 ? 15.184 -7.413 -3.939 1.00 85.88 110 ALA A N 1
ATOM 840 C CA . ALA A 1 110 ? 14.354 -7.724 -5.103 1.00 85.88 110 ALA A CA 1
ATOM 841 C C . ALA A 1 110 ? 13.318 -6.620 -5.377 1.00 85.88 110 ALA A C 1
ATOM 843 O O . ALA A 1 110 ? 13.234 -6.120 -6.498 1.00 85.88 110 ALA A O 1
ATOM 844 N N . MET A 1 111 ? 12.600 -6.180 -4.340 1.00 88.00 111 MET A N 1
ATOM 845 C CA . MET A 1 111 ? 11.597 -5.116 -4.419 1.00 88.00 111 MET A CA 1
ATOM 846 C C . MET A 1 111 ? 12.196 -3.815 -4.967 1.00 88.00 111 MET A C 1
ATOM 848 O O . MET A 1 111 ? 11.696 -3.282 -5.954 1.00 88.00 111 MET A O 1
ATOM 852 N N . ARG A 1 112 ? 13.320 -3.344 -4.400 1.00 86.75 112 ARG A N 1
ATOM 853 C CA . ARG A 1 112 ? 13.966 -2.110 -4.873 1.00 86.75 112 ARG A CA 1
ATOM 854 C C . ARG A 1 112 ? 14.393 -2.217 -6.340 1.00 86.75 112 ARG A C 1
ATOM 856 O O . ARG A 1 112 ? 14.104 -1.311 -7.106 1.00 86.75 112 ARG A O 1
ATOM 863 N N . ARG A 1 113 ? 15.000 -3.338 -6.754 1.00 80.12 113 ARG A N 1
ATOM 864 C CA . ARG A 1 113 ? 15.365 -3.579 -8.165 1.00 80.12 113 ARG A CA 1
ATOM 865 C C . ARG A 1 113 ? 14.160 -3.603 -9.108 1.00 80.12 113 ARG A C 1
ATOM 867 O O . ARG A 1 113 ? 14.313 -3.247 -10.270 1.00 80.12 113 ARG A O 1
ATOM 874 N N . SER A 1 114 ? 12.999 -4.035 -8.619 1.00 77.81 114 SER A N 1
ATOM 875 C CA . SER A 1 114 ? 11.762 -4.089 -9.402 1.00 77.81 114 SER A CA 1
ATOM 876 C C . SER A 1 114 ? 11.217 -2.680 -9.645 1.00 77.81 114 SER A C 1
ATOM 878 O O . SER A 1 114 ? 10.989 -2.322 -10.796 1.00 77.81 114 SER A O 1
ATOM 880 N N . TYR A 1 115 ? 11.124 -1.841 -8.604 1.00 81.50 115 TYR A N 1
ATOM 881 C CA . TYR A 1 115 ? 10.772 -0.423 -8.769 1.00 81.50 115 TYR A CA 1
ATOM 882 C C . TYR A 1 115 ? 11.807 0.328 -9.616 1.00 81.50 115 TYR A C 1
ATOM 884 O O . TYR A 1 115 ? 11.439 0.913 -10.627 1.00 81.50 115 TYR A O 1
ATOM 892 N N . GLU A 1 116 ? 13.107 0.184 -9.321 1.00 80.75 116 GLU A N 1
ATOM 893 C CA . GLU A 1 116 ? 14.195 0.761 -10.128 1.00 80.75 116 GLU A CA 1
ATOM 894 C C . GLU A 1 116 ? 14.098 0.387 -11.624 1.00 80.75 116 GLU A C 1
ATOM 896 O O . GLU A 1 116 ? 14.673 1.091 -12.451 1.00 80.75 116 GLU A O 1
ATOM 901 N N . ALA A 1 117 ? 13.470 -0.737 -11.993 1.00 71.06 117 ALA A N 1
ATOM 902 C CA . ALA A 1 117 ? 13.267 -1.157 -13.383 1.00 71.06 117 ALA A CA 1
ATOM 903 C C . ALA A 1 117 ? 11.948 -0.632 -13.981 1.00 71.06 117 ALA A C 1
ATOM 905 O O . ALA A 1 117 ? 11.943 -0.198 -15.132 1.00 71.06 117 ALA A O 1
ATOM 906 N N . LEU A 1 118 ? 10.859 -0.632 -13.204 1.00 77.81 118 LEU A N 1
ATOM 907 C CA . LEU A 1 118 ? 9.559 -0.080 -13.602 1.00 77.81 118 LEU A CA 1
ATOM 908 C C . LEU A 1 118 ? 9.634 1.434 -13.829 1.00 77.81 118 LEU A C 1
ATOM 910 O O . LEU A 1 118 ? 9.232 1.895 -14.894 1.00 77.81 118 LEU A O 1
ATOM 914 N N . ASP A 1 119 ? 10.233 2.177 -12.893 1.00 79.81 119 ASP A N 1
ATOM 915 C CA . ASP A 1 119 ? 10.397 3.634 -12.977 1.00 79.81 119 ASP A CA 1
ATOM 916 C C . ASP A 1 119 ? 11.184 4.021 -14.258 1.00 79.81 119 ASP A C 1
ATOM 918 O O . ASP A 1 119 ? 10.851 4.982 -14.954 1.00 79.81 119 ASP A O 1
ATOM 922 N N . ARG A 1 120 ? 12.202 3.221 -14.632 1.00 77.19 120 ARG A N 1
ATOM 923 C CA . ARG A 1 120 ? 12.967 3.381 -15.888 1.00 77.19 120 ARG A CA 1
ATOM 924 C C . ARG A 1 120 ? 12.134 3.079 -17.135 1.00 77.19 120 ARG A C 1
ATOM 926 O O . ARG A 1 120 ? 12.184 3.848 -18.091 1.00 77.19 120 ARG A O 1
ATOM 933 N N . LEU A 1 121 ? 11.373 1.984 -17.132 1.00 75.56 121 LEU A N 1
ATOM 934 C CA . LEU A 1 121 ? 10.524 1.608 -18.265 1.00 75.56 121 LEU A CA 1
ATOM 935 C C . LEU A 1 121 ? 9.415 2.644 -18.507 1.00 75.56 121 LEU A C 1
ATOM 937 O O . LEU A 1 121 ? 9.152 2.995 -19.655 1.00 75.56 121 LEU A O 1
ATOM 941 N N . GLN A 1 122 ? 8.802 3.168 -17.443 1.00 76.06 122 GLN A N 1
ATOM 942 C CA . GLN A 1 122 ? 7.819 4.250 -17.534 1.00 76.06 122 GLN A CA 1
ATOM 943 C C . GLN A 1 122 ? 8.437 5.521 -18.130 1.00 76.06 122 GLN A C 1
ATOM 945 O O . GLN A 1 122 ? 7.854 6.093 -19.049 1.00 76.06 122 GLN A O 1
ATOM 950 N N . ALA A 1 123 ? 9.636 5.920 -17.687 1.00 81.12 123 ALA A N 1
ATOM 951 C CA . ALA A 1 123 ? 10.343 7.068 -18.257 1.00 81.12 123 ALA A CA 1
ATOM 952 C C . ALA A 1 123 ? 10.627 6.898 -19.765 1.00 81.12 123 ALA A C 1
ATOM 954 O O . ALA A 1 123 ? 10.298 7.789 -20.546 1.00 81.12 123 ALA A O 1
ATOM 955 N N . GLU A 1 124 ? 11.147 5.739 -20.195 1.00 82.31 124 GLU A N 1
ATOM 956 C CA . GLU A 1 124 ? 11.379 5.444 -21.622 1.00 82.31 124 GLU A CA 1
ATOM 957 C C . GLU A 1 124 ? 10.086 5.457 -22.458 1.00 82.31 124 GLU A C 1
ATOM 959 O O . GLU A 1 124 ? 10.098 5.871 -23.621 1.00 82.31 124 GLU A O 1
ATOM 964 N N . LEU A 1 125 ? 8.968 4.980 -21.902 1.00 80.19 125 LEU A N 1
ATOM 965 C CA . LEU A 1 125 ? 7.675 4.972 -22.591 1.00 80.19 125 LEU A CA 1
ATOM 966 C C . LEU A 1 125 ? 7.085 6.383 -22.711 1.00 80.19 125 LEU A C 1
ATOM 968 O O . LEU A 1 125 ? 6.594 6.737 -23.783 1.00 80.19 125 LEU A O 1
ATOM 972 N N . LEU A 1 126 ? 7.181 7.198 -21.657 1.00 86.50 126 LEU A N 1
ATOM 973 C CA . LEU A 1 126 ? 6.725 8.591 -21.659 1.00 86.50 126 LEU A CA 1
ATOM 974 C C . LEU A 1 126 ? 7.560 9.466 -22.604 1.00 86.50 126 LEU A C 1
ATOM 976 O O . LEU A 1 126 ? 6.988 10.242 -23.367 1.00 86.50 126 LEU A O 1
ATOM 980 N N . GLU A 1 127 ? 8.886 9.301 -22.631 1.00 86.81 127 GLU A N 1
ATOM 981 C CA . GLU A 1 127 ? 9.771 10.008 -23.570 1.00 86.81 127 GLU A CA 1
ATOM 982 C C . GLU A 1 127 ? 9.427 9.668 -25.032 1.00 86.81 127 GLU A C 1
ATOM 984 O O . GLU A 1 127 ? 9.296 10.560 -25.874 1.00 86.81 127 GLU A O 1
ATOM 989 N N . ARG A 1 128 ? 9.185 8.384 -25.335 1.00 81.81 128 ARG A N 1
ATOM 990 C CA . ARG A 1 128 ? 8.740 7.943 -26.670 1.00 81.81 128 ARG A CA 1
ATOM 991 C C . ARG A 1 128 ? 7.355 8.478 -27.029 1.00 81.81 128 ARG A C 1
ATOM 993 O O . ARG A 1 128 ? 7.154 8.866 -28.178 1.00 81.81 128 ARG A O 1
ATOM 1000 N N . ALA A 1 129 ? 6.418 8.512 -26.082 1.00 82.38 129 ALA A N 1
ATOM 1001 C CA . ALA A 1 129 ? 5.079 9.055 -26.300 1.00 82.38 129 ALA A CA 1
ATOM 1002 C C . ALA A 1 129 ? 5.115 10.568 -26.574 1.00 82.38 129 ALA A C 1
ATOM 1004 O O . ALA A 1 129 ? 4.473 11.028 -27.518 1.00 82.38 129 ALA A O 1
ATOM 1005 N N . ALA A 1 130 ? 5.921 11.327 -25.823 1.00 83.00 130 ALA A N 1
ATOM 1006 C CA . ALA A 1 130 ? 6.133 12.755 -26.052 1.00 83.00 130 ALA A CA 1
ATOM 1007 C C . ALA A 1 130 ? 6.746 13.017 -27.438 1.00 83.00 130 ALA A C 1
ATOM 1009 O O . ALA A 1 130 ? 6.194 13.783 -28.225 1.00 83.00 130 ALA A O 1
ATOM 1010 N N . TYR A 1 131 ? 7.811 12.290 -27.800 1.00 81.50 131 TYR A N 1
ATOM 1011 C CA . TYR A 1 131 ? 8.432 12.400 -29.124 1.00 81.50 131 TYR A CA 1
ATOM 1012 C C . TYR A 1 131 ? 7.464 12.046 -30.269 1.00 81.50 131 TYR A C 1
ATOM 1014 O O . TYR A 1 131 ? 7.496 12.664 -31.336 1.00 81.50 131 TYR A O 1
ATOM 1022 N N . GLN A 1 132 ? 6.572 11.070 -30.066 1.00 74.50 132 GLN A N 1
ATOM 1023 C CA . GLN A 1 132 ? 5.522 10.742 -31.035 1.00 74.50 132 GLN A CA 1
ATOM 1024 C C . GLN A 1 132 ? 4.446 11.831 -31.133 1.00 74.50 132 GLN A C 1
ATOM 1026 O O . GLN A 1 132 ? 4.003 12.107 -32.243 1.00 74.50 132 GLN A O 1
ATOM 1031 N N . ALA A 1 133 ? 4.068 12.483 -30.031 1.00 73.81 133 ALA A N 1
ATOM 1032 C CA . ALA A 1 133 ? 3.105 13.588 -30.033 1.00 73.81 133 ALA A CA 1
ATOM 1033 C C . ALA A 1 133 ? 3.662 14.873 -30.682 1.00 73.81 133 ALA A C 1
ATOM 1035 O O . ALA A 1 133 ? 2.936 15.556 -31.406 1.00 73.81 133 ALA A O 1
ATOM 1036 N N . ASP A 1 134 ? 4.949 15.173 -30.485 1.00 72.44 134 ASP A N 1
ATOM 1037 C CA . ASP A 1 134 ? 5.621 16.307 -31.135 1.00 72.44 134 ASP A CA 1
ATOM 1038 C C . ASP A 1 134 ? 5.829 16.065 -32.642 1.00 72.44 134 ASP A C 1
ATOM 1040 O O . ASP A 1 134 ? 5.613 16.961 -33.461 1.00 72.44 134 ASP A O 1
ATOM 1044 N N . SER A 1 135 ? 6.224 14.845 -33.034 1.00 64.81 135 SER A N 1
ATOM 1045 C CA . SER A 1 135 ? 6.459 14.500 -34.446 1.00 64.81 135 SER A CA 1
ATOM 1046 C C . SER A 1 135 ? 5.163 14.280 -35.236 1.00 64.81 135 SER A C 1
ATOM 1048 O O . SER A 1 135 ? 5.034 14.787 -36.354 1.00 64.81 135 SER A O 1
ATOM 1050 N N . GLN A 1 136 ? 4.158 13.617 -34.655 1.00 60.31 136 GLN A N 1
ATOM 1051 C CA . GLN A 1 136 ? 2.780 13.648 -35.150 1.00 60.31 136 GLN A CA 1
ATOM 1052 C C . GLN A 1 136 ? 2.081 14.918 -34.656 1.00 60.31 136 GLN A C 1
ATOM 1054 O O . GLN A 1 136 ? 1.124 14.830 -33.889 1.00 60.31 136 GLN A O 1
ATOM 1059 N N . SER A 1 137 ? 2.536 16.100 -35.092 1.00 64.19 137 SER A N 1
ATOM 1060 C CA . SER A 1 137 ? 1.930 17.361 -34.642 1.00 64.19 137 SER A CA 1
ATOM 1061 C C . SER A 1 137 ? 0.417 17.361 -34.924 1.00 64.19 137 SER A C 1
ATOM 1063 O O . SER A 1 137 ? -0.042 17.529 -36.058 1.00 64.19 137 SER A O 1
ATOM 1065 N N . ALA A 1 138 ? -0.378 17.120 -33.875 1.00 59.03 138 ALA A N 1
ATOM 1066 C CA . ALA A 1 138 ? -1.803 16.821 -34.020 1.00 59.03 138 ALA A CA 1
ATOM 1067 C C . ALA A 1 138 ? -2.553 17.995 -34.662 1.00 59.03 138 ALA A C 1
ATOM 1069 O O . ALA A 1 138 ? -3.485 17.792 -35.435 1.00 59.03 138 ALA A O 1
ATOM 1070 N N . ALA A 1 139 ? -2.066 19.218 -34.427 1.00 62.38 139 ALA A N 1
ATOM 1071 C CA . ALA A 1 139 ? -2.488 20.427 -35.118 1.00 62.38 139 ALA A CA 1
ATOM 1072 C C . ALA A 1 139 ? -2.453 20.288 -36.652 1.00 62.38 139 ALA A C 1
ATOM 1074 O O . ALA A 1 139 ? -3.443 20.615 -37.295 1.00 62.38 139 ALA A O 1
ATOM 1075 N N . ALA A 1 140 ? -1.377 19.760 -37.249 1.00 65.12 140 ALA A N 1
ATOM 1076 C CA . ALA A 1 140 ? -1.273 19.608 -38.702 1.00 65.12 140 ALA A CA 1
ATOM 1077 C C . ALA A 1 140 ? -2.214 18.519 -39.248 1.00 65.12 140 ALA A C 1
ATOM 1079 O O . ALA A 1 140 ? -2.831 18.711 -40.295 1.00 65.12 140 ALA A O 1
ATOM 1080 N N . ALA A 1 141 ? -2.379 17.404 -38.528 1.00 67.38 141 ALA A N 1
ATOM 1081 C CA . ALA A 1 141 ? -3.312 16.339 -38.910 1.00 67.38 141 ALA A CA 1
ATOM 1082 C C . ALA A 1 141 ? -4.785 16.792 -38.813 1.00 67.38 141 ALA A C 1
ATOM 1084 O O . ALA A 1 141 ? -5.598 16.490 -39.693 1.00 67.38 141 ALA A O 1
ATOM 1085 N N . ILE A 1 142 ? -5.121 17.564 -37.775 1.00 68.12 142 ILE A N 1
ATOM 1086 C CA . ILE A 1 142 ? -6.446 18.165 -37.571 1.00 68.12 142 ILE A CA 1
ATOM 1087 C C . ILE A 1 142 ? -6.712 19.256 -38.616 1.00 68.12 142 ILE A C 1
ATOM 1089 O O . ILE A 1 142 ? -7.780 19.253 -39.218 1.00 68.12 142 ILE A O 1
ATOM 1093 N N . ASP A 1 143 ? -5.756 20.146 -38.888 1.00 69.88 143 ASP A N 1
ATOM 1094 C CA . ASP A 1 143 ? -5.890 21.245 -39.856 1.00 69.88 143 ASP A CA 1
ATOM 1095 C C . ASP A 1 143 ? -5.948 20.737 -41.315 1.00 69.88 143 ASP A C 1
ATOM 1097 O O . ASP A 1 143 ? -6.709 21.255 -42.134 1.00 69.88 143 ASP A O 1
ATOM 1101 N N . ALA A 1 144 ? -5.239 19.649 -41.641 1.00 69.94 144 ALA A N 1
ATOM 1102 C CA . ALA A 1 144 ? -5.421 18.925 -42.903 1.00 69.94 144 ALA A CA 1
ATOM 1103 C C . ALA A 1 144 ? -6.833 18.316 -43.010 1.00 69.94 144 ALA A C 1
ATOM 1105 O O . ALA A 1 144 ? -7.536 18.564 -43.992 1.00 69.94 144 ALA A O 1
ATOM 1106 N N . SER A 1 145 ? -7.282 17.606 -41.967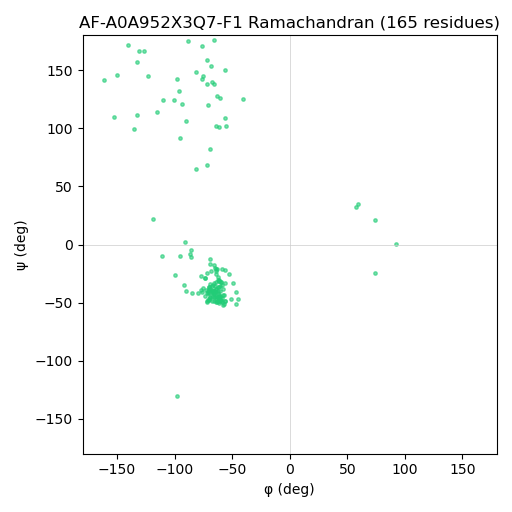 1.00 75.44 145 SER A N 1
ATOM 1107 C CA . SER A 1 145 ? -8.633 17.022 -41.897 1.00 75.44 145 SER A CA 1
ATOM 1108 C C . SER A 1 145 ? -9.744 18.081 -41.944 1.00 75.44 145 SER A C 1
ATOM 1110 O O . SER A 1 145 ? -10.829 17.818 -42.465 1.00 75.44 145 SER A O 1
ATOM 1112 N N . LEU A 1 146 ? -9.494 19.283 -41.410 1.00 72.56 146 LEU A N 1
ATOM 1113 C CA . LEU A 1 146 ? -10.407 20.420 -41.505 1.00 72.56 146 LEU A CA 1
ATOM 1114 C C . LEU A 1 146 ? -10.464 20.963 -42.932 1.00 72.56 146 LEU A C 1
ATOM 1116 O O . LEU A 1 146 ? -11.566 21.157 -43.432 1.00 72.56 146 LEU A O 1
ATOM 1120 N N . ARG A 1 147 ? -9.329 21.172 -43.616 1.00 73.00 147 ARG A N 1
ATOM 1121 C CA . ARG A 1 147 ? -9.342 21.642 -45.018 1.00 73.00 147 ARG A CA 1
ATOM 1122 C C . ARG A 1 147 ? -10.059 20.674 -45.952 1.00 73.00 147 ARG A C 1
ATOM 1124 O O . ARG A 1 147 ? -10.816 21.128 -46.807 1.00 73.00 147 ARG A O 1
ATOM 1131 N N . GLU A 1 148 ? -9.862 19.371 -45.760 1.00 72.69 148 GLU A N 1
ATOM 1132 C CA . GLU A 1 148 ? -10.561 18.327 -46.516 1.00 72.69 148 GLU A CA 1
ATOM 1133 C C . GLU A 1 148 ? -12.082 18.391 -46.287 1.00 72.69 148 GLU A C 1
ATOM 1135 O O . GLU A 1 148 ? -12.851 18.477 -47.243 1.00 72.69 148 GLU A O 1
ATOM 1140 N N . LYS A 1 149 ? -12.529 18.433 -45.023 1.00 64.94 149 LYS A N 1
ATOM 1141 C CA . LYS A 1 149 ? -13.963 18.416 -44.671 1.00 64.94 149 LYS A CA 1
ATOM 1142 C C . LYS A 1 149 ? -14.690 19.746 -44.883 1.00 64.94 149 LYS A C 1
ATOM 1144 O O . LYS A 1 149 ? -15.896 19.737 -45.106 1.00 64.94 149 LYS A O 1
ATOM 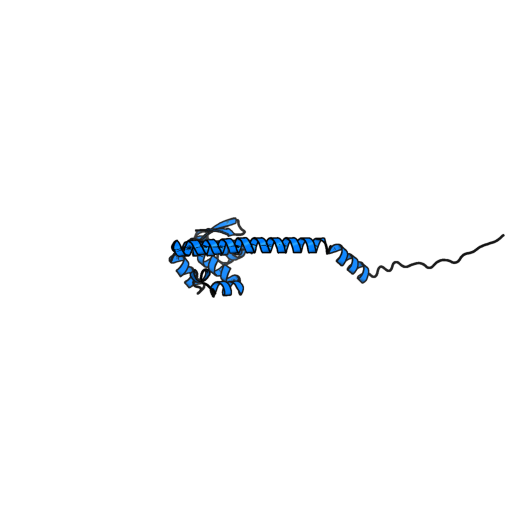1149 N N . LEU A 1 150 ? -13.988 20.877 -44.812 1.00 69.25 150 LEU A N 1
ATOM 1150 C CA . LEU A 1 150 ? -14.552 22.214 -45.039 1.00 69.25 150 LEU A CA 1
ATOM 1151 C C . LEU A 1 150 ? -14.577 22.609 -46.522 1.00 69.25 150 LEU A C 1
ATOM 1153 O O . LEU A 1 150 ? -15.126 23.658 -46.851 1.00 69.25 150 LEU A O 1
ATOM 1157 N N . GLY A 1 151 ? -14.014 21.788 -47.416 1.00 57.28 151 GLY A N 1
ATOM 1158 C CA . GLY A 1 151 ? -14.224 21.917 -48.859 1.00 57.28 151 GLY A CA 1
ATOM 1159 C C . GLY A 1 151 ? -13.794 23.265 -49.441 1.00 57.28 151 GLY A C 1
ATOM 1160 O O . GLY A 1 151 ? -14.435 23.756 -50.371 1.00 57.28 151 GLY A O 1
ATOM 1161 N N . VAL A 1 152 ? -12.725 23.872 -48.907 1.00 54.59 152 VAL A N 1
ATOM 1162 C CA . VAL A 1 152 ? -12.156 25.145 -49.393 1.00 54.59 152 VAL A CA 1
ATOM 1163 C C . VAL A 1 152 ? -11.447 24.963 -50.738 1.00 54.59 152 VAL A C 1
ATOM 1165 O O . VAL A 1 152 ? -10.227 25.068 -50.872 1.00 54.59 152 VAL A O 1
ATOM 1168 N N . SER A 1 153 ? -12.256 24.689 -51.760 1.00 46.97 153 SER A N 1
ATOM 1169 C CA . SER A 1 153 ? -11.865 24.657 -53.160 1.00 46.97 153 SER A CA 1
ATOM 1170 C C . SER A 1 153 ? -11.254 26.003 -53.538 1.00 46.97 153 SER A C 1
ATOM 1172 O O . SER A 1 153 ? -11.960 27.004 -53.664 1.00 46.97 153 SER A O 1
ATOM 1174 N N . SER A 1 154 ? -9.936 26.021 -53.748 1.00 51.47 154 SER A N 1
ATOM 1175 C CA . SER A 1 154 ? -9.232 27.162 -54.338 1.00 51.47 154 SER A CA 1
ATOM 1176 C C . SER A 1 154 ? -9.631 27.279 -55.808 1.00 51.47 154 SER A C 1
ATOM 1178 O O . SER A 1 154 ? -8.961 26.750 -56.691 1.00 51.47 154 SER A O 1
ATOM 1180 N N . GLY A 1 155 ? -10.782 27.911 -56.052 1.00 40.16 155 GLY A N 1
ATOM 1181 C CA . GLY A 1 155 ? -11.397 28.017 -57.369 1.00 40.16 155 GLY A CA 1
ATOM 1182 C C . GLY A 1 155 ? -10.502 28.766 -58.349 1.00 40.16 155 GLY A C 1
ATOM 1183 O O . GLY A 1 155 ? -10.461 29.997 -58.351 1.00 40.16 155 GLY A O 1
ATOM 1184 N N . SER A 1 156 ? -9.813 28.020 -59.208 1.00 51.91 156 SER A N 1
ATOM 1185 C CA . SER A 1 156 ? -9.086 28.564 -60.346 1.00 51.91 156 SER A CA 1
ATOM 1186 C C . SER A 1 156 ? -10.076 29.204 -61.319 1.00 51.91 156 SER A C 1
ATOM 1188 O O . SER A 1 156 ? -10.756 28.532 -62.093 1.00 51.91 156 SER A O 1
ATOM 1190 N N . SER A 1 157 ? -10.159 30.535 -61.289 1.00 43.75 157 SER A N 1
ATOM 1191 C CA . SER A 1 157 ? -10.848 31.275 -62.347 1.00 43.7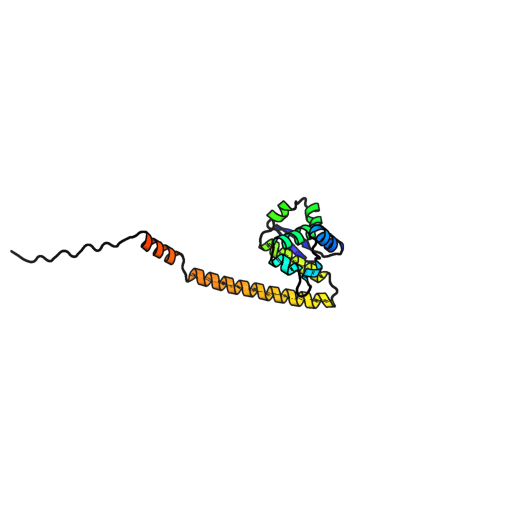5 157 SER A CA 1
ATOM 1192 C C . SER A 1 157 ? -10.099 31.039 -63.668 1.00 43.75 157 SER A C 1
ATOM 1194 O O . SER A 1 157 ? -8.874 31.189 -63.693 1.00 43.75 157 SER A O 1
ATOM 1196 N N . PRO A 1 158 ? -10.783 30.619 -64.749 1.00 44.41 158 PRO A N 1
ATOM 1197 C CA . PRO A 1 158 ? -10.120 30.210 -65.982 1.00 44.41 158 PRO A CA 1
ATOM 1198 C C . PRO A 1 158 ? -9.455 31.393 -66.694 1.00 44.41 158 PRO A C 1
ATOM 1200 O O . PRO A 1 158 ? -9.877 32.544 -66.567 1.00 44.41 158 PRO A O 1
ATOM 1203 N N . ALA A 1 159 ? -8.415 31.098 -67.476 1.00 49.25 159 ALA A N 1
ATOM 1204 C CA . ALA A 1 159 ? -7.688 32.105 -68.237 1.00 49.25 159 ALA A CA 1
ATOM 1205 C C . ALA A 1 159 ? -8.610 32.824 -69.238 1.00 49.25 159 ALA A C 1
ATOM 1207 O O . ALA A 1 159 ? -9.251 32.188 -70.075 1.00 49.25 159 ALA A O 1
ATOM 1208 N N . SER A 1 160 ? -8.642 34.158 -69.176 1.00 46.59 160 SER A N 1
ATOM 1209 C CA . SER A 1 160 ? -9.277 34.970 -70.219 1.00 46.59 160 SER A CA 1
ATOM 1210 C C . SER A 1 160 ? -8.423 34.943 -71.498 1.00 46.59 160 SER A C 1
ATOM 1212 O O . SER A 1 160 ? -7.196 35.022 -71.398 1.00 46.59 160 SER A O 1
ATOM 1214 N N . PRO A 1 161 ? -9.030 34.815 -72.693 1.00 48.19 161 PRO A N 1
ATOM 1215 C CA . PRO A 1 161 ? -8.294 34.711 -73.951 1.00 48.19 161 PRO A CA 1
ATOM 1216 C C . PRO A 1 161 ? -7.647 36.042 -74.363 1.00 48.19 161 PRO A C 1
ATOM 1218 O O . PRO A 1 161 ? -8.054 37.119 -73.930 1.00 48.19 161 PRO A O 1
ATOM 1221 N N . ALA A 1 162 ? -6.632 35.959 -75.225 1.00 49.66 162 ALA A N 1
ATOM 1222 C CA . ALA A 1 162 ? -5.894 37.117 -75.721 1.00 49.66 162 ALA A CA 1
ATOM 1223 C C . ALA A 1 162 ? -6.680 37.927 -76.772 1.00 49.66 162 ALA A C 1
ATOM 1225 O O . ALA A 1 162 ? -7.342 37.347 -77.632 1.00 49.66 162 ALA A O 1
ATOM 1226 N N . SER A 1 163 ? -6.499 39.253 -76.758 1.00 43.06 163 SER A N 1
ATOM 1227 C CA . SER A 1 163 ? -7.022 40.187 -77.767 1.00 43.06 163 SER A CA 1
ATOM 1228 C C . SER A 1 163 ? -5.930 41.157 -78.230 1.00 43.06 163 SER A C 1
ATOM 1230 O O . SER A 1 163 ? -5.487 42.006 -77.460 1.00 43.06 163 SER A O 1
ATOM 1232 N N . ILE A 1 164 ? -5.503 41.019 -79.488 1.00 51.50 164 ILE A N 1
ATOM 1233 C CA . ILE A 1 164 ? -4.586 41.902 -80.238 1.00 51.50 164 ILE A CA 1
ATOM 1234 C C . ILE A 1 164 ? -4.987 41.799 -81.728 1.00 51.50 164 ILE A C 1
ATOM 1236 O O . ILE A 1 164 ? -5.313 40.685 -82.146 1.00 51.50 164 ILE A O 1
ATOM 1240 N N . PRO A 1 165 ? -4.889 42.852 -82.572 1.00 50.16 165 PRO A N 1
ATOM 1241 C CA . PRO A 1 165 ? -4.697 44.283 -82.301 1.00 50.16 165 PRO A CA 1
ATOM 1242 C C . PRO A 1 165 ? -6.102 44.962 -82.365 1.00 50.16 165 PRO A C 1
ATOM 1244 O O . PRO A 1 165 ? -6.989 44.431 -81.705 1.00 50.16 165 PRO A O 1
ATOM 1247 N N . LYS A 1 166 ? -6.458 46.067 -83.049 1.00 40.97 166 LYS A N 1
ATOM 1248 C CA . LYS A 1 166 ? -5.763 47.075 -83.876 1.00 40.97 166 LYS A CA 1
ATOM 1249 C C . LYS A 1 166 ? -6.630 48.342 -84.001 1.00 40.97 166 LYS A C 1
ATOM 1251 O O . LYS A 1 166 ? -7.820 48.199 -84.259 1.00 40.97 166 LYS A O 1
ATOM 1256 N N . ASP A 1 167 ? -6.019 49.528 -83.965 1.00 42.78 167 ASP A N 1
ATOM 1257 C CA . ASP A 1 167 ? -6.039 50.464 -85.106 1.00 42.78 167 ASP A CA 1
ATOM 1258 C C . ASP A 1 167 ? -4.790 51.368 -85.119 1.00 42.78 167 ASP A C 1
ATOM 1260 O O . ASP A 1 167 ? -4.220 51.577 -84.027 1.00 42.78 167 ASP A O 1
#

Nearest PDB structures (foldseek):
  8pve-assembly1_A  TM=1.842E-01  e=4.062E+00  Thermus thermophilus

Mean predicted aligned error: 11.26 Å

Sequence (167 aa):
MATFRDAAGDEWTLSVTVGLIRRVQAATGHKLLELVEDGSPLLRAIEADELVAFDLLAAAVASQRDAAGVSVDQFAERLNEQALTDGFRALLEATIDFFPEPKRRPLRTAMRRSYEALDRLQAELLERAAYQADSQSAAAAIDASLREKLGVSSGSSPASPASIPKD

pLDDT: mean 84.78, std 15.66, range [40.16, 98.06]